Protein AF-A0A0M3K1K4-F1 (afdb_monomer)

Structure (mmCIF, N/CA/C/O backbone):
data_AF-A0A0M3K1K4-F1
#
_entry.id   AF-A0A0M3K1K4-F1
#
loop_
_atom_site.group_PDB
_atom_site.id
_atom_site.type_symbol
_atom_site.label_atom_id
_atom_site.label_alt_id
_atom_site.label_comp_id
_atom_site.label_asym_id
_atom_site.label_entity_id
_atom_site.label_seq_id
_atom_site.pdbx_PDB_ins_code
_atom_site.Cartn_x
_atom_site.Cartn_y
_atom_site.Cartn_z
_atom_site.occupancy
_atom_site.B_iso_or_equiv
_atom_site.auth_seq_id
_atom_site.auth_comp_id
_atom_site.auth_asym_id
_atom_site.auth_atom_id
_atom_site.pdbx_PDB_model_num
ATOM 1 N N . MET A 1 1 ? -23.319 -1.715 14.891 1.00 54.66 1 MET A N 1
ATOM 2 C CA . MET A 1 1 ? -21.972 -2.157 14.470 1.00 54.66 1 MET A CA 1
ATOM 3 C C . MET A 1 1 ? -21.007 -1.187 15.125 1.00 54.66 1 MET A C 1
ATOM 5 O O . MET A 1 1 ? -21.217 -0.004 14.899 1.00 54.66 1 MET A O 1
ATOM 9 N N . PRO A 1 2 ? -20.079 -1.609 16.002 1.00 54.78 2 PRO A N 1
ATOM 10 C CA . PRO A 1 2 ? -19.124 -0.668 16.591 1.00 54.78 2 PRO A CA 1
ATOM 11 C C . PRO A 1 2 ? -18.368 0.051 15.463 1.00 54.78 2 PRO A C 1
ATOM 13 O O . PRO A 1 2 ? -18.188 -0.549 14.401 1.00 54.78 2 PRO A O 1
ATOM 16 N N . ASP A 1 3 ? -18.009 1.321 15.677 1.00 70.69 3 ASP A N 1
ATOM 17 C CA . ASP A 1 3 ? -17.379 2.226 14.702 1.00 70.69 3 ASP A CA 1
ATOM 18 C C . ASP A 1 3 ? -16.208 1.564 13.969 1.00 70.69 3 ASP A C 1
ATOM 20 O O . ASP A 1 3 ? -15.061 1.573 14.420 1.00 70.69 3 ASP A O 1
ATOM 24 N N . ARG A 1 4 ? -16.495 0.964 12.814 1.00 71.25 4 ARG A N 1
ATOM 25 C CA . ARG A 1 4 ? -15.494 0.260 12.024 1.00 71.25 4 ARG A CA 1
ATOM 26 C C . ARG A 1 4 ? -14.800 1.286 11.146 1.00 71.25 4 ARG A C 1
ATOM 28 O O . ARG A 1 4 ? -15.363 1.744 10.154 1.00 71.25 4 ARG A O 1
ATOM 35 N N . ARG A 1 5 ? -13.580 1.659 11.524 1.00 87.56 5 ARG A N 1
ATOM 36 C CA . ARG A 1 5 ? -12.745 2.650 10.829 1.00 87.56 5 ARG A CA 1
ATOM 37 C C . ARG A 1 5 ? -12.089 2.051 9.576 1.00 87.56 5 ARG A C 1
ATOM 39 O O . ARG A 1 5 ? -10.876 2.105 9.420 1.00 87.56 5 ARG A O 1
ATOM 46 N N . LEU A 1 6 ? -12.889 1.423 8.714 1.00 91.38 6 LEU A N 1
ATOM 47 C CA . LEU A 1 6 ? -12.434 0.789 7.475 1.00 91.38 6 LEU A CA 1
ATOM 48 C C . LEU A 1 6 ? -12.108 1.844 6.416 1.00 91.38 6 LEU A C 1
ATOM 50 O O . LEU A 1 6 ? -12.937 2.705 6.125 1.00 91.38 6 LEU A O 1
ATOM 54 N N . ILE A 1 7 ? -10.927 1.741 5.809 1.00 93.00 7 ILE A N 1
ATOM 55 C CA . ILE A 1 7 ? -10.501 2.610 4.704 1.00 93.00 7 ILE A CA 1
ATOM 56 C C . ILE A 1 7 ? -10.046 1.744 3.534 1.00 93.00 7 ILE A C 1
ATOM 58 O 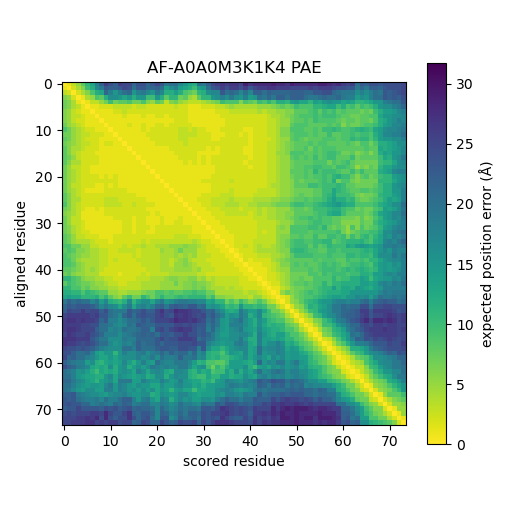O . ILE A 1 7 ? -9.259 0.821 3.713 1.00 93.00 7 ILE A O 1
ATOM 62 N N . ALA A 1 8 ? -10.508 2.065 2.327 1.00 94.62 8 ALA A N 1
ATOM 63 C CA . ALA A 1 8 ? -9.987 1.475 1.101 1.00 94.62 8 ALA A CA 1
ATOM 64 C C . ALA A 1 8 ? -8.819 2.312 0.562 1.00 94.62 8 ALA A C 1
ATOM 66 O O . ALA A 1 8 ? -8.929 3.531 0.436 1.00 94.62 8 ALA A O 1
ATOM 67 N N . ILE A 1 9 ? -7.720 1.651 0.213 1.00 94.75 9 ILE A N 1
ATOM 68 C CA . ILE A 1 9 ? -6.539 2.256 -0.406 1.00 94.75 9 ILE A CA 1
ATOM 69 C C . ILE A 1 9 ? -6.374 1.626 -1.786 1.00 94.75 9 ILE A C 1
ATOM 71 O O . ILE A 1 9 ? -6.282 0.406 -1.899 1.00 94.75 9 ILE A O 1
ATOM 75 N N . VAL A 1 10 ? -6.363 2.443 -2.840 1.00 94.69 10 VAL A N 1
ATOM 76 C CA . VAL A 1 10 ? -6.256 1.971 -4.228 1.00 94.69 10 VAL A CA 1
ATOM 77 C C . VAL A 1 10 ? -4.856 2.263 -4.758 1.00 94.69 10 VAL A C 1
ATOM 79 O O . VAL A 1 10 ? -4.446 3.418 -4.858 1.00 94.69 10 VAL A O 1
ATOM 82 N N . GLY A 1 11 ? -4.140 1.197 -5.100 1.00 89.88 11 GLY A N 1
ATOM 83 C CA . GLY A 1 11 ? -2.720 1.177 -5.421 1.00 89.88 11 GLY A CA 1
ATOM 84 C C . GLY A 1 11 ? -1.857 0.921 -4.184 1.00 89.88 11 GLY A C 1
ATOM 85 O O . GLY A 1 11 ? -2.055 1.527 -3.136 1.00 89.88 11 GLY A O 1
ATOM 86 N N . ALA A 1 12 ? -0.857 0.054 -4.320 1.00 92.62 12 ALA A N 1
ATOM 87 C CA . ALA A 1 12 ? 0.189 -0.241 -3.341 1.00 92.62 12 ALA A CA 1
ATOM 88 C C . ALA A 1 12 ? 1.582 0.099 -3.907 1.00 92.62 12 ALA A C 1
ATOM 90 O O . ALA A 1 12 ? 2.565 -0.629 -3.737 1.00 92.62 12 ALA A O 1
ATOM 91 N N . GLY A 1 13 ? 1.653 1.238 -4.602 1.00 91.88 13 GLY A N 1
ATOM 92 C CA . GLY A 1 13 ? 2.905 1.931 -4.897 1.00 91.88 13 GL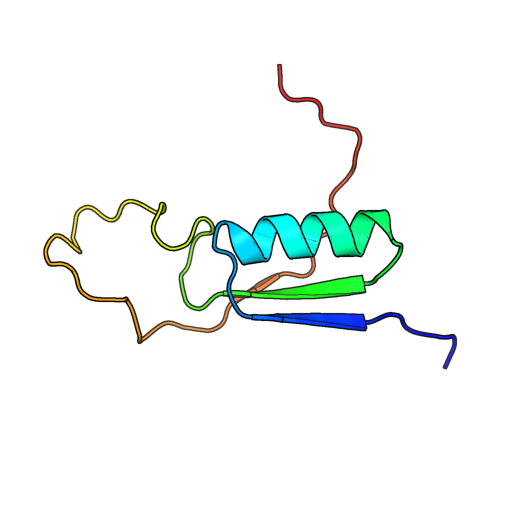Y A CA 1
ATOM 93 C C . GLY A 1 13 ? 3.467 2.658 -3.674 1.00 91.88 13 GLY A C 1
ATOM 94 O O . GLY A 1 13 ? 2.981 2.485 -2.556 1.00 91.88 13 GLY A O 1
ATOM 95 N N . SER A 1 14 ? 4.465 3.517 -3.882 1.00 93.94 14 SER A N 1
ATOM 96 C CA . SER A 1 14 ? 5.080 4.302 -2.800 1.00 93.94 14 SER A CA 1
ATOM 97 C C . SER A 1 14 ? 4.053 5.085 -1.973 1.00 93.94 14 SER A C 1
ATOM 99 O O . SER A 1 14 ? 4.117 5.059 -0.750 1.00 93.94 14 SER A O 1
ATOM 101 N N . SER A 1 15 ? 3.073 5.716 -2.623 1.00 94.88 15 SER A N 1
ATOM 102 C CA . SER A 1 15 ? 1.988 6.453 -1.963 1.00 94.88 15 SER A CA 1
ATOM 103 C C . SER A 1 15 ? 0.999 5.552 -1.216 1.00 94.88 15 SER A C 1
ATOM 105 O O . SER A 1 15 ? 0.545 5.894 -0.129 1.00 94.88 15 SER A O 1
ATOM 107 N N . GLY A 1 16 ? 0.655 4.396 -1.782 1.00 94.62 16 GLY A N 1
ATOM 108 C CA . GLY A 1 16 ? -0.307 3.468 -1.186 1.00 94.62 16 GLY A CA 1
ATOM 109 C C . GLY A 1 16 ? 0.219 2.788 0.074 1.00 94.62 16 GLY A C 1
ATOM 110 O O . GLY A 1 16 ? -0.498 2.661 1.067 1.00 94.62 16 GLY A O 1
ATOM 111 N N . ILE A 1 17 ? 1.494 2.391 0.063 1.00 94.06 17 ILE A N 1
ATOM 112 C CA . ILE A 1 17 ? 2.141 1.751 1.215 1.00 94.06 17 ILE A CA 1
ATOM 113 C C . ILE A 1 17 ? 2.302 2.756 2.364 1.00 94.06 17 ILE A C 1
ATOM 115 O O . ILE A 1 17 ? 2.006 2.417 3.510 1.00 94.06 17 ILE A O 1
ATOM 119 N N . THR A 1 18 ? 2.702 4.002 2.081 1.00 95.12 18 THR A N 1
ATOM 120 C CA . THR A 1 18 ? 2.800 5.042 3.120 1.00 95.12 18 THR A CA 1
ATOM 121 C C . THR A 1 18 ? 1.430 5.417 3.678 1.00 95.12 18 THR A C 1
ATOM 123 O O . THR A 1 18 ? 1.282 5.495 4.897 1.00 95.12 18 THR A O 1
ATOM 126 N N . ALA A 1 19 ? 0.407 5.547 2.826 1.00 95.38 19 ALA A N 1
ATOM 127 C CA . ALA A 1 19 ? -0.970 5.763 3.268 1.00 95.38 19 ALA A CA 1
ATOM 128 C C . ALA A 1 19 ? -1.481 4.606 4.143 1.00 95.38 19 ALA A C 1
ATOM 130 O O . ALA A 1 19 ? -2.130 4.844 5.158 1.00 95.38 19 AL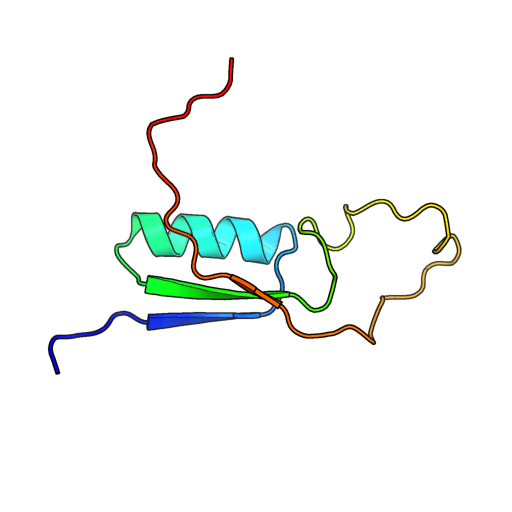A A O 1
ATOM 131 N N . THR A 1 20 ? -1.145 3.359 3.793 1.00 94.81 20 THR A N 1
ATOM 132 C CA . THR A 1 20 ? -1.499 2.172 4.590 1.00 94.81 20 THR A CA 1
ATOM 133 C C . THR A 1 20 ? -0.842 2.224 5.962 1.00 94.81 20 THR A C 1
ATOM 135 O O . THR A 1 20 ? -1.514 2.010 6.970 1.00 94.81 20 THR A O 1
ATOM 138 N N . ARG A 1 21 ? 0.456 2.552 6.018 1.00 94.12 21 ARG A N 1
ATOM 139 C CA . ARG A 1 21 ? 1.177 2.692 7.285 1.00 94.12 21 ARG A CA 1
ATOM 140 C C . ARG A 1 21 ? 0.547 3.768 8.165 1.00 94.12 21 ARG A C 1
ATOM 142 O O . ARG A 1 21 ? 0.249 3.506 9.324 1.00 94.12 21 ARG A O 1
ATOM 149 N N . GLN A 1 22 ? 0.289 4.940 7.594 1.00 95.75 22 GLN A N 1
ATOM 150 C CA . GLN A 1 22 ? -0.314 6.043 8.327 1.00 95.75 22 GLN A CA 1
ATOM 151 C C . GLN A 1 22 ? -1.727 5.687 8.808 1.00 95.75 22 GLN A C 1
ATOM 153 O O . GLN A 1 22 ? -2.063 5.943 9.955 1.00 95.75 22 GLN A O 1
ATOM 158 N N . ALA A 1 23 ? -2.548 5.026 7.989 1.00 93.19 23 ALA A N 1
ATOM 159 C CA . ALA A 1 23 ? -3.871 4.568 8.410 1.00 93.19 23 ALA A CA 1
ATOM 160 C C . ALA A 1 23 ? -3.800 3.648 9.646 1.00 93.19 23 ALA A C 1
ATOM 162 O O . ALA A 1 23 ? -4.578 3.828 10.583 1.00 93.19 23 ALA A O 1
ATOM 163 N N . LEU A 1 24 ? -2.836 2.722 9.689 1.00 92.50 24 LEU A N 1
ATOM 164 C CA . LEU A 1 24 ? -2.611 1.866 10.858 1.00 92.50 24 LEU A CA 1
ATOM 165 C C . LEU A 1 24 ? -2.191 2.669 12.096 1.00 92.50 24 LEU A C 1
ATOM 167 O O . LEU A 1 24 ? -2.764 2.465 13.163 1.00 92.50 24 LEU A O 1
ATOM 171 N N . ASP A 1 25 ? -1.252 3.610 11.953 1.00 93.19 25 ASP A N 1
ATOM 172 C CA . ASP A 1 25 ? -0.765 4.437 13.070 1.00 93.19 25 ASP A CA 1
ATOM 173 C C . ASP A 1 25 ? -1.888 5.291 13.704 1.00 93.19 25 ASP A C 1
ATOM 175 O O . ASP A 1 25 ? -1.847 5.592 14.896 1.00 93.19 25 ASP A O 1
ATOM 179 N N . TYR A 1 26 ? -2.927 5.639 12.936 1.00 92.00 26 TYR A N 1
ATOM 180 C CA . TYR A 1 26 ? -4.110 6.376 13.408 1.00 92.00 26 TYR A CA 1
ATOM 181 C C . TYR A 1 26 ? -5.295 5.475 13.816 1.00 92.00 26 TYR A C 1
ATOM 183 O O . TYR A 1 26 ? -6.384 5.977 14.111 1.00 92.00 26 TYR A O 1
ATOM 191 N N . GLY A 1 27 ? -5.108 4.151 13.853 1.00 90.00 27 GLY A N 1
ATOM 192 C CA . GLY A 1 27 ? -6.120 3.198 14.321 1.00 90.00 27 GLY A CA 1
ATOM 193 C C . GLY A 1 27 ? -7.245 2.909 13.323 1.00 90.00 27 GLY A C 1
ATOM 194 O O . GLY A 1 27 ? -8.344 2.523 13.728 1.00 90.00 27 GLY A O 1
ATOM 195 N N . PHE A 1 28 ? -7.004 3.111 12.027 1.00 92.62 28 PHE A N 1
ATOM 196 C CA . PHE A 1 28 ? -7.903 2.642 10.973 1.00 92.62 28 PHE A CA 1
ATOM 197 C C . PHE A 1 28 ? -7.656 1.157 10.655 1.00 92.62 28 PHE A C 1
ATOM 199 O O . PHE A 1 28 ? -6.590 0.608 10.921 1.00 92.62 28 PHE A O 1
ATOM 206 N N . GLU A 1 29 ? -8.645 0.512 10.036 1.00 93.75 29 GLU A N 1
ATOM 207 C CA . GLU A 1 29 ? -8.539 -0.818 9.428 1.00 93.75 29 GLU A CA 1
ATOM 208 C C . GLU A 1 29 ? -8.384 -0.657 7.902 1.00 93.75 29 GLU A C 1
ATOM 210 O O . GLU A 1 29 ? -9.387 -0.697 7.178 1.00 93.75 29 GLU A O 1
ATOM 215 N N . PRO A 1 30 ? -7.171 -0.413 7.369 1.00 93.44 30 PRO A N 1
ATOM 216 C CA . PRO A 1 30 ? -6.994 -0.233 5.938 1.00 93.44 30 PRO A CA 1
ATOM 217 C C . PRO A 1 30 ? -7.144 -1.549 5.172 1.00 93.44 30 PRO A C 1
ATOM 219 O O . PRO A 1 30 ? -6.752 -2.627 5.623 1.00 93.44 30 PRO A O 1
ATOM 222 N N . VAL A 1 31 ? -7.666 -1.431 3.959 1.00 93.75 31 VAL A N 1
ATOM 223 C CA . VAL A 1 31 ? -7.749 -2.488 2.960 1.00 93.75 31 VAL A CA 1
ATOM 224 C C . VAL A 1 31 ? -7.114 -1.955 1.685 1.00 93.75 31 VAL A C 1
ATOM 226 O O . VAL A 1 31 ? -7.659 -1.050 1.053 1.00 93.75 31 VAL A O 1
ATOM 229 N N . ALA A 1 32 ? -5.950 -2.493 1.325 1.00 91.88 32 ALA A N 1
ATOM 230 C CA . ALA A 1 32 ? -5.216 -2.071 0.139 1.00 91.88 32 ALA A CA 1
ATOM 231 C C . ALA A 1 32 ? -5.532 -2.974 -1.059 1.00 91.88 32 ALA A C 1
ATOM 233 O O . ALA A 1 32 ? -5.586 -4.202 -0.940 1.00 91.88 32 ALA A O 1
ATOM 234 N N . PHE A 1 33 ? -5.709 -2.337 -2.210 1.00 91.38 33 PHE A N 1
ATOM 235 C CA . PHE A 1 33 ? -6.010 -2.950 -3.493 1.00 91.38 33 PHE A CA 1
ATOM 236 C C . PHE A 1 33 ? -4.889 -2.629 -4.471 1.00 91.38 33 PHE A C 1
ATOM 238 O O . PHE A 1 33 ? -4.687 -1.467 -4.803 1.00 91.38 33 PHE A O 1
ATOM 245 N N . GLU A 1 34 ? -4.177 -3.638 -4.958 1.00 89.31 34 GLU A N 1
ATOM 246 C CA . GLU A 1 34 ? -3.108 -3.457 -5.944 1.00 89.31 34 GLU A CA 1
ATOM 247 C C . GLU A 1 34 ? -3.417 -4.249 -7.206 1.00 89.31 34 GLU A C 1
ATOM 249 O O . GLU A 1 34 ? -3.919 -5.368 -7.144 1.00 89.31 34 GLU A O 1
ATOM 254 N N . VAL A 1 35 ? -3.155 -3.628 -8.352 1.00 83.62 35 VAL A N 1
ATOM 255 C CA . VAL A 1 35 ? -3.424 -4.197 -9.673 1.00 83.62 35 VAL A CA 1
ATOM 256 C C . VAL A 1 35 ? -2.341 -5.204 -10.077 1.00 83.62 35 VAL A C 1
ATOM 258 O O . VAL A 1 35 ? -2.587 -6.154 -10.818 1.00 83.62 35 VAL A O 1
ATOM 261 N N . SER A 1 36 ? -1.116 -5.007 -9.596 1.00 82.44 36 SER A N 1
ATOM 262 C CA . SER A 1 36 ? 0.014 -5.891 -9.842 1.00 82.44 36 SER A CA 1
ATOM 263 C C . SER A 1 36 ? 0.160 -6.977 -8.7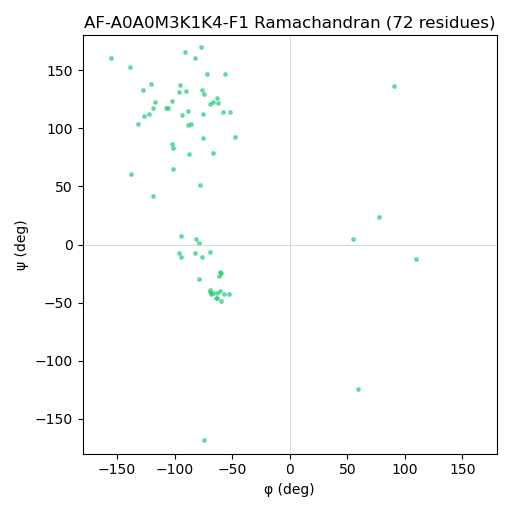69 1.00 82.44 36 SER A C 1
ATOM 265 O O . SER A 1 36 ? -0.451 -6.950 -7.703 1.00 82.44 36 SER A O 1
ATOM 267 N N . LYS A 1 37 ? 0.977 -7.993 -9.065 1.00 84.19 37 LYS A N 1
ATOM 268 C CA . LYS A 1 37 ? 1.220 -9.121 -8.149 1.00 84.19 37 LYS A CA 1
ATOM 269 C C . LYS A 1 37 ? 2.163 -8.776 -6.991 1.00 84.19 37 LYS A C 1
ATOM 271 O O . LYS A 1 37 ? 2.328 -9.593 -6.090 1.00 84.19 37 LYS A O 1
ATOM 276 N N . THR A 1 38 ? 2.819 -7.621 -7.039 1.00 84.44 38 THR A N 1
ATOM 277 C CA . THR A 1 38 ? 3.846 -7.208 -6.081 1.00 84.44 38 THR A CA 1
ATOM 278 C C . THR A 1 38 ? 3.675 -5.733 -5.735 1.00 84.44 38 THR A C 1
ATOM 280 O O . THR A 1 38 ? 3.156 -4.949 -6.520 1.00 84.44 38 THR A O 1
ATOM 283 N N . PHE A 1 39 ? 4.103 -5.341 -4.541 1.00 87.62 39 PHE A N 1
ATOM 284 C CA . PHE A 1 39 ? 4.061 -3.943 -4.116 1.00 87.62 39 PHE A CA 1
ATOM 285 C C . PHE A 1 39 ? 5.190 -3.120 -4.752 1.00 87.62 39 PHE A C 1
ATOM 287 O O . PHE A 1 39 ? 6.126 -3.666 -5.334 1.00 87.62 39 PHE A O 1
ATOM 294 N N . GLY A 1 40 ? 5.127 -1.797 -4.598 1.00 86.31 40 GLY A N 1
ATOM 295 C CA . GLY A 1 40 ? 6.194 -0.87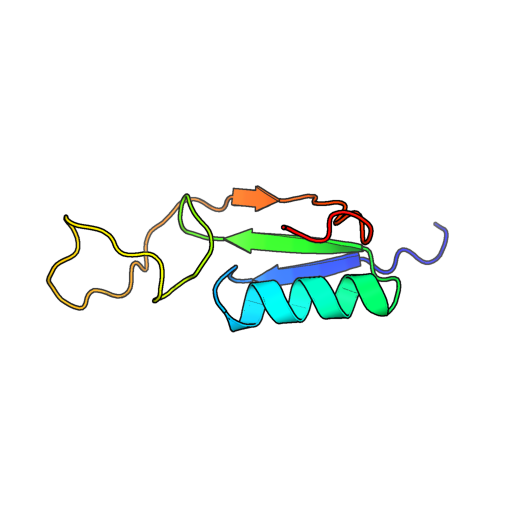6 -5.012 1.00 86.31 40 GLY A CA 1
ATOM 296 C C . GLY A 1 40 ? 5.838 -0.004 -6.216 1.00 86.31 40 GLY A C 1
ATOM 297 O O . GLY A 1 40 ? 6.500 1.007 -6.456 1.00 86.31 40 GLY A O 1
ATOM 298 N N . GLY A 1 41 ? 4.745 -0.308 -6.925 1.00 87.06 41 GLY A N 1
ATOM 299 C CA . GLY A 1 41 ? 4.248 0.521 -8.026 1.00 87.06 41 GLY A CA 1
ATOM 300 C C . GLY A 1 41 ? 5.302 0.673 -9.123 1.00 87.06 41 GLY A C 1
ATOM 301 O O . GLY A 1 41 ? 5.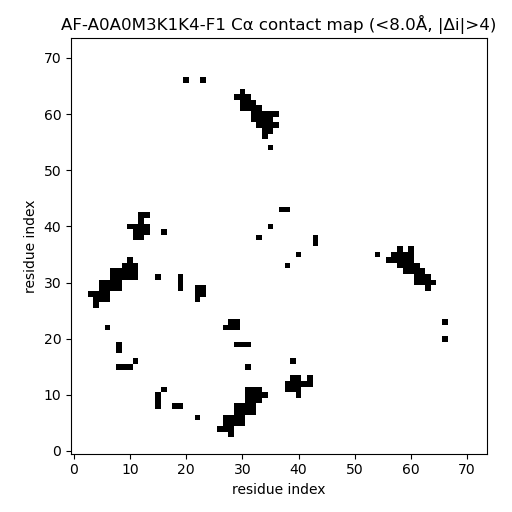828 -0.322 -9.604 1.00 87.06 41 GLY A O 1
ATOM 302 N N . LEU A 1 42 ? 5.658 1.910 -9.486 1.00 85.69 42 LEU A N 1
ATOM 303 C CA . LEU A 1 42 ? 6.695 2.182 -10.496 1.00 85.69 42 LEU A CA 1
ATOM 304 C C . LEU A 1 42 ? 8.084 1.630 -10.130 1.00 85.69 42 LEU A C 1
ATOM 306 O O . LEU A 1 42 ? 8.893 1.387 -11.017 1.00 85.69 42 LEU A O 1
ATOM 310 N N . TRP A 1 43 ? 8.361 1.415 -8.841 1.00 85.56 43 TRP A N 1
ATOM 311 C CA . TRP A 1 43 ? 9.642 0.879 -8.368 1.00 85.56 43 TRP A CA 1
ATOM 312 C C . TRP A 1 43 ? 9.729 -0.647 -8.449 1.00 85.56 43 TRP A C 1
ATOM 314 O O . TRP A 1 43 ? 10.789 -1.223 -8.214 1.00 85.56 43 TRP A O 1
ATOM 324 N N . ASN A 1 44 ? 8.626 -1.316 -8.787 1.00 84.06 44 ASN A N 1
ATOM 325 C CA . ASN A 1 44 ? 8.608 -2.746 -9.041 1.00 84.06 44 ASN A CA 1
ATOM 326 C C . ASN A 1 44 ? 9.238 -3.032 -10.411 1.00 84.06 44 ASN A C 1
ATOM 328 O O . ASN A 1 44 ? 8.556 -3.007 -11.437 1.00 84.06 44 ASN A O 1
ATOM 332 N N . TYR A 1 45 ? 10.549 -3.276 -10.426 1.00 81.69 45 TYR A N 1
ATOM 333 C CA . TYR A 1 45 ? 11.279 -3.585 -11.651 1.00 81.69 45 TYR A CA 1
ATOM 334 C C . TYR A 1 45 ? 10.778 -4.890 -12.276 1.00 81.69 45 TYR A C 1
ATOM 336 O O . TYR A 1 45 ? 10.773 -5.947 -11.643 1.00 81.69 45 TYR A O 1
ATOM 344 N N . LYS A 1 46 ? 10.397 -4.820 -13.551 1.00 75.88 46 LYS A N 1
ATOM 345 C CA . LYS A 1 46 ? 9.933 -5.966 -14.329 1.00 75.88 46 LYS A CA 1
ATOM 346 C C . LYS A 1 46 ? 10.818 -6.119 -15.566 1.00 75.88 46 LYS A C 1
ATOM 348 O O . LYS A 1 46 ? 10.730 -5.288 -16.468 1.00 75.88 46 LYS A O 1
ATOM 353 N N . PRO A 1 47 ? 11.623 -7.192 -15.657 1.00 72.50 47 PRO A N 1
ATOM 354 C CA . PRO A 1 47 ? 12.568 -7.381 -16.759 1.00 72.50 47 PRO A CA 1
ATOM 355 C C . PRO A 1 47 ? 11.911 -7.429 -18.146 1.00 72.50 47 PRO A C 1
ATOM 357 O O . PRO A 1 47 ? 12.572 -7.164 -19.142 1.00 72.50 47 PRO A O 1
ATOM 360 N N . GLN A 1 48 ? 10.625 -7.798 -18.217 1.00 69.25 48 GLN A N 1
ATOM 361 C CA . GLN A 1 48 ? 9.877 -7.943 -19.472 1.00 69.25 48 GLN A CA 1
ATOM 362 C C . GLN A 1 48 ? 9.072 -6.691 -19.869 1.00 69.25 48 GLN A C 1
ATOM 364 O O . GLN A 1 48 ? 8.570 -6.630 -20.987 1.00 69.25 48 GLN A O 1
ATOM 369 N N . GLU A 1 49 ? 8.930 -5.697 -18.984 1.00 63.75 49 GLU A N 1
ATOM 370 C CA . GLU A 1 49 ? 8.235 -4.431 -19.267 1.00 63.75 49 GLU A CA 1
ATOM 371 C C . GLU A 1 49 ? 9.280 -3.337 -19.539 1.00 63.75 49 GLU A C 1
ATOM 373 O O . GLU A 1 49 ? 9.441 -2.393 -18.774 1.00 63.75 49 GLU A O 1
ATOM 378 N N . THR A 1 50 ? 10.051 -3.479 -20.617 1.00 53.22 50 THR A N 1
ATOM 379 C CA . THR A 1 50 ? 11.153 -2.556 -20.951 1.00 53.22 50 THR A CA 1
ATOM 380 C C . THR A 1 50 ? 10.723 -1.269 -21.652 1.00 53.22 50 THR A C 1
ATOM 382 O O . THR A 1 50 ? 11.581 -0.475 -22.020 1.00 53.22 50 THR A O 1
ATOM 385 N N . ASP A 1 51 ? 9.425 -1.017 -21.822 1.00 54.41 51 ASP A N 1
ATOM 386 C CA . ASP A 1 51 ? 8.973 0.021 -22.749 1.00 54.41 51 ASP A CA 1
ATOM 387 C C . ASP A 1 51 ? 7.832 0.864 -22.174 1.00 54.41 51 ASP A C 1
ATOM 389 O O . ASP A 1 51 ? 6.720 0.833 -22.684 1.00 54.41 51 ASP A O 1
ATOM 393 N N . GLY A 1 52 ? 8.081 1.551 -21.049 1.00 54.25 52 GLY A N 1
ATOM 394 C CA . GLY A 1 52 ? 7.300 2.702 -20.551 1.00 54.25 52 GLY A CA 1
ATOM 395 C C . GLY A 1 52 ? 5.785 2.525 -20.351 1.00 54.25 52 GLY A C 1
ATOM 396 O O . GLY A 1 52 ? 5.092 3.493 -20.035 1.00 54.25 52 GLY A O 1
ATOM 397 N N . ARG A 1 53 ? 5.238 1.322 -20.543 1.00 52.94 53 ARG A N 1
ATOM 398 C CA . ARG A 1 53 ? 3.807 1.058 -20.445 1.00 52.94 53 ARG A CA 1
ATOM 399 C C . ARG A 1 53 ? 3.436 1.041 -18.978 1.00 52.94 53 ARG A C 1
ATOM 401 O O . ARG A 1 53 ? 3.790 0.128 -18.240 1.00 52.94 53 ARG A O 1
ATOM 408 N N . LEU A 1 54 ? 2.666 2.046 -18.579 1.00 53.66 54 LEU A N 1
ATOM 409 C CA . LEU A 1 54 ? 1.860 1.986 -17.371 1.00 53.66 54 LEU A CA 1
ATOM 410 C C . LEU A 1 54 ? 1.040 0.693 -17.450 1.00 53.66 54 LEU A C 1
ATOM 412 O O . LEU A 1 54 ? 0.226 0.530 -18.360 1.00 53.66 54 LEU A O 1
ATOM 416 N N . ALA A 1 55 ? 1.311 -0.251 -16.549 1.00 55.31 55 ALA A N 1
ATOM 417 C CA . ALA A 1 55 ? 0.604 -1.520 -16.458 1.00 55.31 55 ALA A CA 1
ATOM 418 C C . ALA A 1 55 ? -0.855 -1.263 -16.036 1.00 55.31 55 ALA A C 1
ATOM 420 O O . ALA A 1 55 ? -1.217 -1.395 -14.873 1.00 55.31 55 ALA A O 1
ATOM 421 N N . LEU A 1 56 ? -1.690 -0.840 -16.987 1.00 53.50 56 LEU A N 1
ATOM 422 C CA . LEU A 1 56 ? -3.104 -0.505 -16.787 1.00 53.50 56 LEU A CA 1
ATOM 423 C C . LEU A 1 56 ? -4.012 -1.741 -16.721 1.00 53.50 56 LEU A C 1
ATOM 425 O O . LEU A 1 56 ? -5.222 -1.608 -16.566 1.00 53.50 56 LEU A O 1
ATOM 429 N N . PHE A 1 57 ? -3.447 -2.945 -16.814 1.00 48.75 57 PHE A N 1
ATOM 430 C CA . PHE A 1 57 ? -4.210 -4.187 -16.802 1.00 48.75 57 PHE A CA 1
ATOM 431 C C . PHE A 1 57 ? -3.584 -5.172 -15.829 1.00 48.75 57 PHE A C 1
ATOM 433 O O . PHE A 1 57 ? -2.571 -5.806 -16.117 1.00 48.75 57 PHE A O 1
ATOM 440 N N . GLY A 1 58 ? -4.205 -5.317 -14.669 1.00 48.50 58 GLY A N 1
ATOM 441 C CA . GLY A 1 58 ? -3.831 -6.338 -13.711 1.00 48.50 58 GLY A CA 1
ATOM 442 C C . GLY A 1 58 ? -4.993 -6.694 -12.794 1.00 48.50 58 GLY A C 1
ATOM 443 O O . GLY A 1 58 ? -6.008 -6.001 -12.715 1.00 48.50 58 GLY A O 1
ATOM 444 N N . HIS A 1 59 ? -4.868 -7.863 -12.185 1.00 46.88 59 HIS A N 1
ATOM 445 C CA . HIS A 1 59 ? -5.852 -8.423 -11.276 1.00 46.88 59 HIS A CA 1
ATOM 446 C C . HIS A 1 59 ? -5.763 -7.720 -9.921 1.00 46.88 59 HIS A C 1
ATOM 448 O O . HIS A 1 59 ? -4.681 -7.610 -9.358 1.00 46.88 59 HIS A O 1
ATOM 454 N N . PHE A 1 60 ? -6.906 -7.316 -9.369 1.00 46.25 60 PHE A N 1
ATOM 455 C CA . PHE A 1 60 ? -6.978 -6.785 -8.011 1.00 46.25 60 PHE A CA 1
ATOM 456 C C . PHE A 1 60 ? -6.539 -7.836 -6.987 1.00 46.25 60 PHE A C 1
ATOM 458 O O . PHE A 1 60 ? -7.149 -8.901 -6.880 1.00 46.25 60 PHE A O 1
ATOM 465 N N . VAL A 1 61 ? -5.513 -7.513 -6.204 1.00 53.06 61 VAL A N 1
ATOM 466 C CA . VAL A 1 61 ? -5.111 -8.284 -5.028 1.00 53.06 61 VAL A CA 1
ATOM 467 C C . VAL A 1 61 ? -5.600 -7.566 -3.776 1.00 53.06 61 VAL A C 1
ATOM 469 O O . VAL A 1 61 ? -5.296 -6.393 -3.561 1.00 53.06 61 VAL A O 1
ATOM 472 N N . LEU A 1 62 ? -6.374 -8.284 -2.960 1.00 50.59 62 LEU A N 1
ATOM 473 C CA . LEU A 1 62 ? -6.848 -7.833 -1.657 1.00 50.59 62 LEU A CA 1
ATOM 474 C C . LEU A 1 62 ? -5.814 -8.208 -0.593 1.00 50.59 62 LEU A C 1
ATOM 476 O O . LEU A 1 62 ? -5.630 -9.392 -0.309 1.00 50.59 62 LEU A O 1
ATOM 480 N N . PHE A 1 63 ? -5.193 -7.213 0.038 1.00 53.41 63 PHE A N 1
ATOM 481 C CA . PHE A 1 63 ? -4.358 -7.439 1.216 1.00 53.41 63 PHE A CA 1
ATOM 482 C C . PHE A 1 63 ? -5.056 -6.925 2.474 1.00 53.41 63 PHE A C 1
ATOM 484 O O . PHE A 1 63 ? -5.306 -5.730 2.629 1.00 53.41 63 PHE A O 1
ATOM 491 N N . ARG A 1 64 ? -5.338 -7.847 3.401 1.00 50.28 64 ARG A N 1
ATOM 492 C CA . ARG A 1 64 ? -5.702 -7.539 4.788 1.00 50.28 64 ARG A CA 1
ATOM 493 C C . ARG A 1 64 ? -4.462 -7.787 5.643 1.00 50.28 64 ARG A C 1
ATOM 495 O O . ARG A 1 64 ? -4.237 -8.901 6.105 1.00 50.28 64 ARG A O 1
ATOM 502 N N . GLY A 1 65 ? -3.609 -6.774 5.747 1.00 53.53 65 GLY A N 1
ATOM 503 C CA . GLY A 1 65 ? -2.368 -6.847 6.513 1.00 53.53 65 GLY A CA 1
ATOM 504 C C . GLY A 1 65 ? -2.539 -6.275 7.916 1.00 53.53 65 GLY A C 1
ATOM 505 O O . GLY A 1 65 ? -3.026 -5.159 8.068 1.00 53.53 65 GLY A O 1
ATOM 506 N N . SER A 1 66 ? -2.087 -7.019 8.922 1.00 50.69 66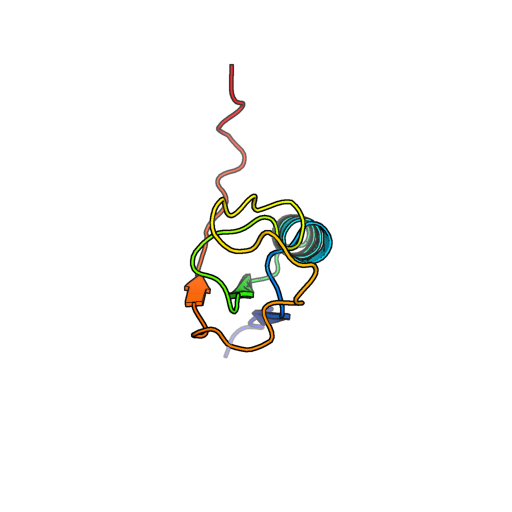 SER A N 1
ATOM 507 C CA . SER A 1 66 ? -1.722 -6.476 10.231 1.00 50.69 66 SER A CA 1
ATOM 508 C C . SER A 1 66 ? -0.218 -6.209 10.180 1.00 50.69 66 SER A C 1
ATOM 510 O O . SER A 1 66 ? 0.557 -7.154 10.046 1.00 50.69 66 SER A O 1
ATOM 512 N N . PHE A 1 67 ? 0.211 -4.946 10.198 1.00 54.31 67 PHE A N 1
ATOM 513 C CA . PHE A 1 67 ? 1.638 -4.616 10.236 1.00 54.31 67 PHE A CA 1
ATOM 514 C C . PHE A 1 67 ? 2.066 -4.563 11.701 1.00 54.31 67 PHE A C 1
ATOM 516 O O . PHE A 1 67 ? 1.739 -3.616 12.411 1.00 54.31 67 PHE A O 1
ATOM 523 N N . ASP A 1 68 ? 2.737 -5.616 12.161 1.00 50.50 68 ASP A N 1
ATOM 524 C CA . ASP A 1 68 ? 3.288 -5.662 13.511 1.00 50.50 68 ASP A CA 1
ATOM 525 C C . ASP A 1 68 ? 4.456 -4.671 13.607 1.00 50.50 68 ASP A C 1
ATOM 527 O O . ASP A 1 68 ? 5.413 -4.732 12.827 1.00 50.50 68 ASP A O 1
ATOM 531 N N . SER A 1 69 ? 4.349 -3.704 14.515 1.00 51.12 69 SER A N 1
ATOM 532 C CA . SER A 1 69 ? 5.301 -2.601 14.657 1.00 51.12 69 SER A CA 1
ATOM 533 C C . SER A 1 69 ? 6.673 -3.027 15.195 1.00 51.12 69 SER A C 1
ATOM 535 O O . SER A 1 69 ? 7.579 -2.196 15.218 1.00 51.12 69 SER A O 1
ATOM 537 N N . GLU A 1 70 ? 6.852 -4.286 15.609 1.00 46.97 70 GLU A N 1
ATOM 538 C CA . GLU 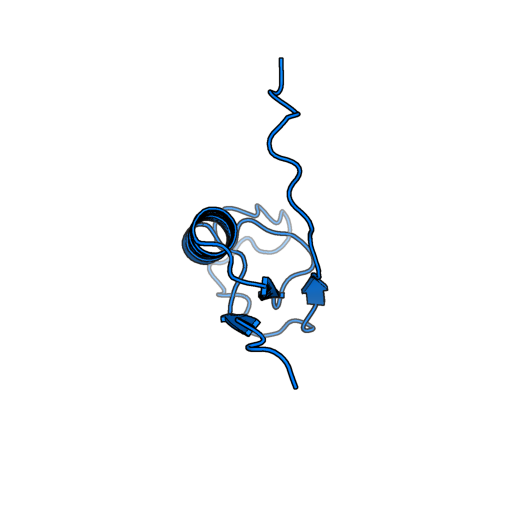A 1 70 ? 8.043 -4.726 16.350 1.00 46.97 70 GLU A CA 1
ATOM 539 C C . GLU A 1 70 ? 9.169 -5.374 15.531 1.00 46.97 70 GLU A C 1
ATOM 541 O O . GLU A 1 70 ? 10.266 -5.558 16.058 1.00 46.97 70 GLU A O 1
ATOM 546 N N . LYS A 1 71 ? 9.008 -5.654 14.232 1.00 43.50 71 LYS A N 1
ATOM 547 C CA . LYS A 1 71 ? 10.142 -6.150 13.426 1.00 43.50 71 LYS A CA 1
ATOM 548 C C . LYS A 1 71 ? 10.963 -5.001 12.838 1.00 43.50 71 LYS A C 1
ATOM 550 O O . LYS A 1 71 ? 10.861 -4.693 11.652 1.00 43.50 71 LYS A O 1
ATOM 555 N N . LYS A 1 72 ? 11.808 -4.389 13.677 1.00 39.03 72 LYS A N 1
ATOM 556 C CA . LYS A 1 72 ? 13.008 -3.676 13.208 1.00 39.03 72 LYS A CA 1
ATOM 557 C C . LYS A 1 72 ? 13.870 -4.681 12.436 1.00 39.03 72 LYS A C 1
ATOM 559 O O . LYS A 1 72 ? 14.327 -5.659 13.016 1.00 39.03 72 LYS A O 1
ATOM 564 N N . GLN A 1 73 ? 14.016 -4.469 11.132 1.00 33.59 73 GLN A N 1
ATOM 565 C CA . GLN A 1 73 ? 14.995 -5.183 10.316 1.00 33.59 73 GLN A CA 1
ATOM 566 C C . GLN A 1 73 ? 16.401 -4.766 10.776 1.00 33.59 73 GLN A C 1
ATOM 568 O O . GLN A 1 73 ? 16.688 -3.568 10.817 1.00 33.59 73 GLN A O 1
ATOM 573 N N . GLU A 1 74 ? 17.212 -5.749 11.175 1.00 33.00 74 GLU A N 1
ATOM 574 C CA . GLU A 1 74 ? 18.683 -5.681 11.162 1.00 33.00 74 GLU A CA 1
ATOM 575 C C . GLU A 1 74 ? 19.209 -5.807 9.729 1.00 33.00 74 GLU A C 1
ATOM 577 O O . GLU A 1 74 ? 18.580 -6.549 8.934 1.00 33.00 74 GLU A O 1
#

InterPro domains:
  IPR020946 Flavin monooxygenase-like [PF00743] (6-58)
  IPR036188 FAD/NAD(P)-binding domain superfamily [G3DSA:3.50.50.60] (4-63)
  IPR036188 FAD/NAD(P)-binding domain superfamily [SSF51905] (1-46)
  IPR050346 Flavin-containing monooxygenases-like [PTHR23023] (5-55)

Solvent-accessible surface area (backbone atoms only — not comparable to full-atom values): 4784 Å² total; per-residue (Å²): 128,79,91,73,51,67,42,82,37,82,38,36,22,68,67,30,49,51,51,46,52,52,34,49,79,72,69,35,51,51,37,40,35,22,44,54,100,63,66,38,47,91,72,47,84,51,92,86,69,83,69,89,68,76,82,86,77,54,61,78,40,83,45,84,71,83,83,73,88,77,76,75,81,128

Radius of gyration: 14.39 Å; Cα contacts (8 Å, |Δi|>4): 93; chains: 1; bounding box: 41×16×39 Å

Secondary structure (DSSP, 8-state):
-----EEEEE--BHHHHHHHHHHHHTT-EEEEEESSSSSBGGGS--TT--S-------PPEEE-----TT----

Foldseek 3Di:
DPPQQEDEFEAQAPVRVVVVVVCVVVPHQYKYWHFDPDHHQVHPDDPPPPDPDRCPHGDIDIDRDDDDPPDPDD

Mean predicted aligned error: 10.53 Å

Sequence (74 aa):
MPDRRLIAIVGAGSSGITATRQALDYGFEPVAFEVSKTFGGLWNYKPQETDGRLALFGHFVLFRGSFDSEKKQE

Nearest PDB structures (foldseek):
  9enn-assembly1_A  TM=9.153E-01  e=5.872E-01  Hebeloma cylindrosporum
  9enj-assembly2_C  TM=7.990E-01  e=5.872E-01  Hebeloma cylindrosporum
  9enk-assembly2_D  TM=8.347E-01  e=8.750E-01  Hebeloma cylindrosporum
  8fux-assembly2_B  TM=5.943E-01  e=1.220E+00  Escherichia coli
  6mgc-assembly1_A  TM=6.156E-01  e=1.393E+00  Escherichia coli APEC O1

pLDDT: mean 74.15, std 19.92, range [33.0, 95.75]

Organism: Anisakis simplex (NCBI:txid6269)

=== Feature glossary ===
The record interleaves many kinds of information about one protein. Here is each kind framed as the question it answers.

Q: What are the backbone torsion angles?
A: φ (phi) and ψ (psi) are the two rotatable backbone dihedrals per residue: φ is the C(i-1)–N–Cα–C torsion, ψ is the N–Cα–C–N(i+1) torsion, both in degrees on (−180°, 180°]. α-helical residues cluster near (−60°, −45°); β-strand residues near (−120°, +130°). A Ramachandran plot is simply a scatter of (φ, ψ) for every residue.

Q: What is the amino-acid chain?
A: This is the polypeptide sequence — one letter per residue, N-terminus first. Length ranges from a few dozen residues for small domains to over a thousand for large multi-domain proteins.

Q: How mobile is each atom in the crystal?
A: For experimental (PDB) structures, the B-factor (temperature factor) quantifies the positional spread of each atom in the crystal — a combination of thermal vibration and static disorder — in units of Å². High B-factors mark flexible loops or poorly resolved regions; low B-factors mark the rigid, well-ordered core.

Q: Are the domains correctly placed relative to each other?
A: Predicted Aligned Error (PAE) is an AlphaFold confidence matrix: entry (i, j) is the expected error in the position of residue j, in ångströms, when the prediction is superimposed on the true structure at residue i. Low PAE within a block of residues means that block is internally rigid and well-predicted; high PAE between two blocks means their relative placement is uncertain even if each block individually is confident.

Q: How confident is the AlphaFold model at each residue?
A: pLDDT is the predicted lDDT-Cα score: AlphaFold's confidence that the local environment of each residue (all inter-atomic distances within 15 Å) is correctly placed. It is a per-residue number between 0 and 100, with higher meaning more reliable.

Q: What family and function is it annotated with?
A: Functional annotations link the protein to curated databases. InterPro entries identify conserved domains and families by matching the sequence against member-database signatures (Pfam, PROSITE, CDD, …). Gene Ontology (GO) terms describe molecular function, biological process, and cellular component in a controlled vocabulary. CATH places the structure in a hierarchical fold classification (Class/Architecture/Topology/Homologous-superfamily). The organism is the source species.

Q: How big and how compact is the whole molecule?
A: Three whole-structure scalars: the radius of gyration (RMS distance of Cα from centroid, in Å), the count of Cα–Cα contacts (pairs closer than 8 Å and separated by more than four residues in sequence — i.e. tertiary, not local, contacts), and the bounding-box dimensions. Together they distinguish compact globular folds from extended fibres or disordered chains.

Q: What known structures does this most resemble?
A: The Foldseek neighbor list gives the closest experimentally determined structures in the PDB, ranked by structural alignment. TM-score near 1 means near-identical fold; near 0.3 means only rough topology match. This is how one finds what a novel AlphaFold prediction most resembles in the solved-structure universe.

Q: Which residues are buried vs exposed?
A: SASA measures how much of the protein is reachable by solvent. It is computed by rolling a water-sized probe over the atomic surface and summing the exposed area (Å²). Per-residue SASA distinguishes core (buried, low SASA) from surface (exposed, high SASA) residues; total SASA is a whole-molecule size measure.

Q: Which residues are in helices, strands, or loops?
A: Eight-state secondary structure (DSSP): H is the canonical α-helix, G the tighter 3₁₀-helix, I the wider π-helix; E/B are β-structure, T and S are turns and bends, and '-' is everything else. DSSP derives these from the pattern of main-chain N–H···O=C hydrogen bonds, not from the sequence.

Q: Where is each backbone atom in 3D?
A: Structure coordinates are given as an mmCIF _atom_site loop: one row per atom with element, residue name, chain id, sequence number, and x/y/z position in Å. Only the four main-chain atoms per residue are included here; side chains are omitted to keep the record compact.

Q: What if only a Cα trace is available?
A: Three-state secondary structure (P-SEA) collapses the eight DSSP classes into helix (a), strand (b), and coil (c). P-SEA assigns these from Cα geometry alone — distances and angles — without requiring backbone oxygens, so it works on any Cα trace.

Q: What do the rendered images show?
A: The six renders are orthographic views along the three Cartesian axes in both directions. Representation (cartoon, sticks, or surface) and color scheme (sequence-rainbow or by-chain) vary across proteins so the training set covers all the common visualizatio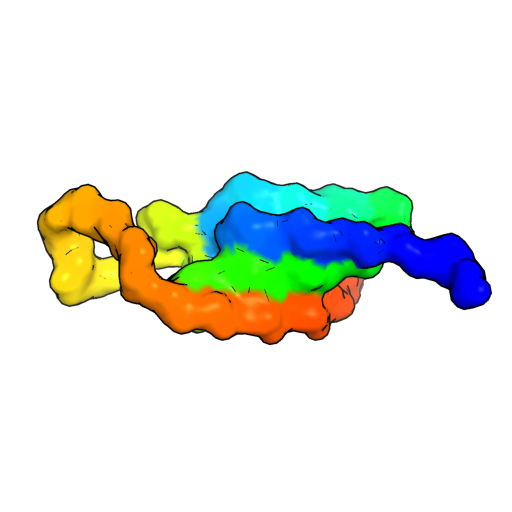n conventions.

Q: What does the local fold look like, residue by residue?
A: Foldseek's 3Di representation compresses backbone geometry into a per-residue letter drawn from a learned twenty-state alphabet. It captures the tertiary interaction pattern around each residue — which residues are packed against it in space, regardless of where they are in sequence.

Q: What do the diagnostic plots show?
A: The contact map is a binary N×N matrix image: pixel (i, j) is dark where Cα_i and Cα_j are within 8 Å and |i−j|>4. Because the |i−j|>4 filter removes local helical contacts, off-diagonal stripes parallel to the main diagonal indicate parallel β-sheets; stripes perpendicular to it indicate antiparallel β-sheets. The Ramachandran plot scatters every residue's (φ, ψ) pair against the sterically allowed regions. The PAE heatmap renders the predicted-aligned-error matrix.